Protein AF-A0A2D4JWG0-F1 (afdb_monomer_lite)

Foldseek 3Di:
DVVVLQPDDPDDDPPDSVVVSVVSNVCCVVCVPPDDDDDDDVVDDDDPDDPDLLRVLPVQWQDPPDPVNVPRDQAECEDAPCCVLAEHGHHHYVEYEADCAHAEHSEYAYCEYAYDPAHAYHQEYHEPYYPVNNVVRHVDHHDNKYKYWDFDDDPPDTDIDIDIDD

Structure (mmCIF, N/CA/C/O backbone):
data_AF-A0A2D4JWG0-F1
#
_entry.id   AF-A0A2D4JWG0-F1
#
loop_
_atom_site.group_PDB
_atom_site.id
_atom_site.type_symbol
_atom_site.label_atom_id
_atom_site.label_alt_id
_atom_site.label_comp_id
_atom_site.label_asym_id
_atom_site.label_entity_id
_atom_site.label_seq_id
_atom_site.pdbx_PDB_ins_code
_atom_site.Cartn_x
_atom_site.Cartn_y
_atom_site.Cartn_z
_atom_site.occupancy
_atom_site.B_iso_or_equiv
_atom_site.auth_seq_id
_atom_site.auth_comp_id
_atom_site.auth_asym_id
_atom_site.auth_atom_id
_atom_site.pdbx_PDB_model_num
ATOM 1 N N . GLU A 1 1 ? -0.280 2.662 -36.996 1.00 49.56 1 GLU A N 1
ATOM 2 C CA . GLU A 1 1 ? 0.627 3.621 -36.325 1.00 49.56 1 GLU A CA 1
ATOM 3 C C . GLU A 1 1 ? -0.020 4.998 -36.128 1.00 49.56 1 GLU A C 1
ATOM 5 O O . GLU A 1 1 ? -0.097 5.472 -35.002 1.00 49.56 1 GLU A O 1
ATOM 10 N N . GLU A 1 2 ? -0.613 5.591 -37.169 1.00 52.81 2 GLU A N 1
ATOM 11 C CA . GLU A 1 2 ? -1.276 6.910 -37.097 1.00 52.81 2 GLU A CA 1
ATOM 12 C C . GLU A 1 2 ? -2.541 6.962 -36.218 1.00 52.81 2 GLU A C 1
ATOM 14 O O . GLU A 1 2 ? -2.848 7.990 -35.613 1.00 52.81 2 GLU A O 1
ATOM 19 N N . ALA A 1 3 ? -3.251 5.840 -36.064 1.00 50.78 3 ALA A N 1
ATOM 20 C CA . ALA A 1 3 ? -4.473 5.769 -35.257 1.00 50.78 3 ALA A CA 1
ATOM 21 C C . ALA A 1 3 ? -4.246 6.093 -33.761 1.00 50.78 3 ALA A C 1
ATOM 23 O O . ALA A 1 3 ? -5.112 6.685 -33.114 1.00 50.78 3 ALA A O 1
ATOM 24 N N . PHE A 1 4 ? -3.065 5.767 -33.217 1.00 50.38 4 PHE A N 1
ATOM 25 C CA . PHE A 1 4 ? -2.684 6.071 -31.828 1.00 50.38 4 PHE A CA 1
ATOM 26 C C . PHE A 1 4 ? -2.417 7.567 -31.605 1.00 50.38 4 PHE A C 1
ATOM 28 O O . PHE A 1 4 ? -2.661 8.095 -30.516 1.00 50.38 4 PHE A O 1
ATOM 35 N N . VAL A 1 5 ? -1.940 8.250 -32.648 1.00 54.62 5 VAL A N 1
ATOM 36 C CA . VAL A 1 5 ? -1.679 9.694 -32.662 1.00 54.62 5 VAL A CA 1
ATOM 37 C C . VAL A 1 5 ? -2.992 10.468 -32.819 1.00 54.62 5 VAL A C 1
ATOM 39 O O . VAL A 1 5 ? -3.205 11.470 -32.141 1.00 54.62 5 VAL A O 1
ATOM 42 N N . ALA A 1 6 ? -3.922 9.956 -33.630 1.00 58.22 6 ALA A N 1
ATOM 43 C CA . ALA A 1 6 ? -5.198 10.609 -33.915 1.00 58.22 6 ALA A CA 1
ATOM 44 C C . ALA A 1 6 ? -6.220 10.560 -32.757 1.00 58.22 6 ALA A C 1
ATOM 46 O O . ALA A 1 6 ? -7.223 11.273 -32.793 1.00 58.22 6 ALA A O 1
ATOM 47 N N . GLY A 1 7 ? -6.005 9.726 -31.731 1.00 54.31 7 GLY A N 1
ATOM 48 C CA . GLY A 1 7 ? -6.824 9.712 -30.512 1.00 54.31 7 GLY A CA 1
ATOM 49 C C . GLY A 1 7 ? -8.328 9.513 -30.759 1.00 54.31 7 GLY A C 1
ATOM 50 O O . GLY A 1 7 ? -9.152 10.171 -30.111 1.00 54.31 7 GLY A O 1
ATOM 51 N N . HIS A 1 8 ? -8.703 8.663 -31.718 1.00 51.00 8 HIS A N 1
ATOM 52 C CA . HIS A 1 8 ? -10.104 8.333 -31.975 1.00 51.00 8 HIS A CA 1
ATOM 53 C C . HIS A 1 8 ? -10.639 7.459 -30.831 1.00 51.00 8 HIS A C 1
ATOM 55 O O . HIS A 1 8 ? -10.229 6.315 -30.668 1.00 51.00 8 HIS A O 1
ATOM 61 N N . LYS A 1 9 ? -11.545 8.014 -30.019 1.00 53.66 9 LYS A N 1
ATOM 62 C CA . LYS A 1 9 ? -12.373 7.255 -29.077 1.00 53.66 9 LYS A CA 1
ATOM 63 C C . LYS A 1 9 ? -13.793 7.223 -29.632 1.00 53.66 9 LYS A C 1
ATOM 65 O O . LYS A 1 9 ? -14.397 8.276 -29.820 1.00 53.66 9 LYS A O 1
ATOM 70 N N . THR A 1 10 ? -14.330 6.034 -29.875 1.00 49.03 10 THR A N 1
ATOM 71 C CA . THR A 1 10 ? -15.763 5.817 -30.107 1.00 49.03 10 THR A CA 1
ATOM 72 C C . THR A 1 10 ? -16.479 5.857 -28.755 1.00 49.03 10 THR A C 1
ATOM 74 O O . THR A 1 10 ? -16.691 4.827 -28.124 1.00 49.03 10 THR A O 1
ATOM 77 N N . GLY A 1 11 ? -16.765 7.058 -28.245 1.00 47.31 11 GLY A N 1
ATOM 78 C CA . GLY A 1 11 ? -17.485 7.233 -26.978 1.00 47.31 11 GLY A CA 1
ATOM 79 C C . GLY A 1 11 ? -17.341 8.643 -26.405 1.00 47.31 11 GLY A C 1
ATOM 80 O O . GLY A 1 11 ? -16.229 9.116 -26.197 1.00 47.31 11 GLY A O 1
ATOM 81 N N . ALA A 1 12 ? -18.477 9.305 -26.198 1.00 47.38 12 ALA A N 1
ATOM 82 C CA . ALA A 1 12 ? -18.663 10.745 -26.033 1.00 47.38 12 ALA A CA 1
ATOM 83 C C . ALA A 1 12 ? -17.943 11.428 -24.848 1.00 47.38 12 ALA A C 1
ATOM 85 O O . ALA A 1 12 ? -17.831 10.884 -23.752 1.00 47.38 12 ALA A O 1
ATOM 86 N N . GLY A 1 13 ? -17.564 12.691 -25.082 1.00 44.84 13 GLY A N 1
ATOM 87 C CA . GLY A 1 13 ? -17.116 13.679 -24.097 1.00 44.84 13 GLY A CA 1
ATOM 88 C C . GLY A 1 13 ? -16.543 14.909 -24.809 1.00 44.84 13 GLY A C 1
ATOM 89 O O . GLY A 1 13 ? -15.351 14.953 -25.088 1.00 44.84 13 GLY A O 1
ATOM 90 N N . ALA A 1 14 ? -17.394 15.875 -25.171 1.00 51.69 14 ALA A N 1
ATOM 91 C CA . ALA A 1 14 ? -17.079 17.003 -26.062 1.00 51.69 14 ALA A CA 1
ATOM 92 C C . ALA A 1 14 ? -16.302 18.167 -25.400 1.00 51.69 14 ALA A C 1
ATOM 94 O O . ALA A 1 14 ? -16.499 19.326 -25.749 1.00 51.69 14 ALA A O 1
ATOM 95 N N . GLY A 1 15 ? -15.408 17.873 -24.456 1.00 53.69 15 GLY A N 1
ATOM 96 C CA . GLY A 1 15 ? -14.542 18.868 -23.824 1.00 53.69 15 GLY A CA 1
ATOM 97 C C . GLY A 1 15 ? -13.098 18.383 -23.800 1.00 53.69 15 GLY A C 1
ATOM 98 O O . GLY A 1 15 ? -12.825 17.300 -23.293 1.00 53.69 15 GLY A O 1
ATOM 99 N N . ASP A 1 16 ? -12.195 19.189 -24.357 1.00 55.84 16 ASP A N 1
ATOM 100 C CA . ASP A 1 16 ? -10.727 19.066 -24.280 1.00 55.84 16 ASP A CA 1
ATOM 101 C C . ASP A 1 16 ? -10.036 17.962 -25.114 1.00 55.84 16 ASP A C 1
ATOM 103 O O . ASP A 1 16 ? -8.820 17.760 -25.064 1.00 55.84 16 ASP A O 1
ATOM 107 N N . THR A 1 17 ? -10.773 17.267 -25.983 1.00 59.00 17 THR A N 1
ATOM 108 C CA . THR A 1 17 ? -10.202 16.205 -26.832 1.00 59.00 17 THR A CA 1
ATOM 109 C C . THR A 1 17 ? -9.231 16.721 -27.898 1.00 59.00 17 THR A C 1
ATOM 111 O O . THR A 1 17 ? -8.315 15.999 -28.285 1.00 59.00 17 THR A O 1
ATOM 114 N N . GLN A 1 18 ? -9.408 17.953 -28.386 1.00 59.62 18 GLN A N 1
ATOM 115 C CA . GLN A 1 18 ? -8.550 18.545 -29.423 1.00 59.62 18 GLN A CA 1
ATOM 116 C C . GLN A 1 18 ? -7.174 18.939 -28.861 1.00 59.62 18 GLN A C 1
ATOM 118 O O . GLN A 1 18 ? -6.154 18.603 -29.461 1.00 59.62 18 GLN A O 1
ATOM 123 N N . ALA A 1 19 ? -7.145 19.587 -27.690 1.00 61.16 19 ALA A N 1
ATOM 124 C CA . ALA A 1 19 ? -5.913 19.985 -27.010 1.00 61.16 19 ALA A CA 1
ATOM 125 C C . ALA A 1 19 ? -5.125 18.764 -26.510 1.00 61.16 19 ALA A C 1
ATOM 127 O O . ALA A 1 19 ? -3.910 18.689 -26.676 1.00 61.16 19 ALA A O 1
ATOM 128 N N . ALA A 1 20 ? -5.812 17.736 -25.999 1.00 62.75 20 ALA A N 1
ATOM 129 C CA . ALA A 1 20 ? -5.167 16.478 -25.632 1.00 62.75 20 ALA A CA 1
ATOM 130 C C . ALA A 1 20 ? -4.557 15.743 -26.848 1.00 62.75 20 ALA A C 1
ATOM 132 O O . ALA A 1 20 ? -3.477 15.158 -26.742 1.00 62.75 20 ALA A O 1
ATOM 133 N N . ARG A 1 21 ? -5.215 15.778 -28.020 1.00 64.62 21 ARG A N 1
ATOM 134 C CA . ARG A 1 21 ? -4.697 15.183 -29.271 1.00 64.62 21 ARG A CA 1
ATOM 135 C C . ARG A 1 21 ? -3.481 15.936 -29.813 1.00 64.62 21 ARG A C 1
ATOM 137 O O . ARG A 1 21 ? -2.508 15.296 -30.224 1.00 64.62 21 ARG A O 1
ATOM 144 N N . SER A 1 22 ? -3.502 17.270 -29.784 1.00 72.69 22 SER A N 1
ATOM 145 C CA . SER A 1 22 ? -2.351 18.079 -30.197 1.00 72.69 22 SER A CA 1
ATOM 146 C C . SER A 1 22 ? -1.169 17.883 -29.242 1.00 72.69 22 SER A C 1
ATOM 148 O O . SER A 1 22 ? -0.064 17.603 -29.707 1.00 72.69 22 SER A O 1
ATOM 150 N N . ALA A 1 23 ? -1.404 17.878 -27.926 1.00 76.69 23 ALA A N 1
ATOM 151 C CA . ALA A 1 23 ? -0.378 17.610 -26.918 1.00 76.69 23 ALA A CA 1
ATOM 152 C C . ALA A 1 23 ? 0.237 16.208 -27.061 1.00 76.69 23 ALA A C 1
ATOM 154 O O . ALA A 1 23 ? 1.457 16.066 -27.031 1.00 76.69 23 ALA A O 1
ATOM 155 N N . ARG A 1 24 ? -0.576 15.167 -27.294 1.00 80.00 24 ARG A N 1
ATOM 156 C CA . ARG A 1 24 ? -0.088 13.795 -27.523 1.00 80.00 24 ARG A CA 1
ATOM 157 C C . ARG A 1 24 ? 0.773 13.694 -28.781 1.00 80.00 24 ARG A C 1
ATOM 159 O O . ARG A 1 24 ? 1.789 13.009 -28.763 1.00 80.00 24 ARG A O 1
ATOM 166 N N . THR A 1 25 ? 0.386 14.385 -29.853 1.00 81.75 25 THR A N 1
ATOM 167 C CA . THR A 1 25 ? 1.164 14.425 -31.101 1.00 81.75 25 THR A CA 1
ATOM 168 C C . THR A 1 25 ? 2.515 15.102 -30.887 1.00 81.75 25 THR A C 1
ATOM 170 O O . THR A 1 25 ? 3.530 14.606 -31.372 1.00 81.75 25 THR A O 1
ATOM 173 N N . VAL A 1 26 ? 2.540 16.211 -30.142 1.00 83.12 26 VAL A N 1
ATOM 174 C CA . VAL A 1 26 ? 3.777 16.915 -29.779 1.00 83.12 26 VAL A CA 1
ATOM 175 C C . VAL A 1 26 ? 4.661 16.030 -28.901 1.00 83.12 26 VAL A C 1
ATOM 177 O O . VAL A 1 26 ? 5.810 15.794 -29.259 1.00 83.12 26 VAL A O 1
ATOM 180 N N . LEU A 1 27 ? 4.120 15.460 -27.820 1.00 83.62 27 LEU A N 1
ATOM 181 C CA . LEU A 1 27 ? 4.851 14.549 -26.933 1.00 83.62 27 LEU A CA 1
ATOM 182 C C . LEU A 1 27 ? 5.414 13.348 -27.691 1.00 83.62 27 LEU A C 1
ATOM 184 O O . LEU A 1 27 ? 6.576 13.011 -27.510 1.00 83.62 27 LEU A O 1
ATOM 188 N N . TRP A 1 28 ? 4.631 12.733 -28.579 1.00 83.19 28 TRP A N 1
ATOM 189 C CA . TRP A 1 28 ? 5.108 11.633 -29.413 1.00 83.19 28 TRP A CA 1
ATOM 190 C C . TRP A 1 28 ? 6.258 12.064 -30.326 1.00 83.19 28 TRP A C 1
ATOM 192 O O . TRP A 1 28 ? 7.281 11.389 -30.370 1.00 83.19 28 TRP A O 1
ATOM 202 N N . LYS A 1 29 ? 6.128 13.197 -31.031 1.00 85.12 29 LYS A N 1
ATOM 203 C CA . LYS A 1 29 ? 7.194 13.713 -31.906 1.00 85.12 29 LYS A CA 1
ATOM 204 C C . LYS A 1 29 ? 8.486 13.986 -31.139 1.00 85.12 29 LYS A C 1
ATOM 206 O O . LYS A 1 29 ? 9.548 13.698 -31.681 1.00 85.12 29 LYS A O 1
ATOM 211 N N . THR A 1 30 ? 8.384 14.505 -29.918 1.00 85.75 30 THR A N 1
ATOM 212 C CA . THR A 1 30 ? 9.534 14.809 -29.058 1.00 85.75 30 THR A CA 1
ATOM 213 C C . THR A 1 30 ? 10.150 13.549 -28.450 1.00 85.75 30 THR A C 1
ATOM 215 O O . THR A 1 30 ? 11.366 13.407 -28.434 1.00 85.75 30 THR A O 1
ATOM 218 N N . LEU A 1 31 ? 9.331 12.618 -27.955 1.00 86.81 31 LEU A N 1
ATOM 219 C CA . LEU A 1 31 ? 9.808 11.442 -27.223 1.00 86.81 31 LEU A CA 1
ATOM 220 C C . LEU A 1 31 ? 10.240 10.296 -28.141 1.00 86.81 31 LEU A C 1
ATOM 222 O O . LEU A 1 31 ? 11.099 9.515 -27.751 1.00 86.81 31 LEU A O 1
ATOM 226 N N . ARG A 1 32 ? 9.711 10.195 -29.370 1.00 86.69 32 ARG A N 1
ATOM 227 C CA . ARG A 1 32 ? 10.072 9.103 -30.297 1.00 86.69 32 ARG A CA 1
ATOM 228 C C . ARG A 1 32 ? 11.544 9.115 -30.718 1.00 86.69 32 ARG A C 1
ATOM 230 O O . ARG A 1 32 ? 12.036 8.107 -31.206 1.00 86.6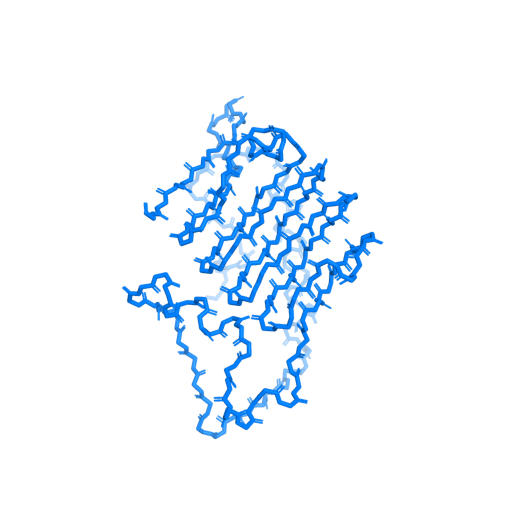9 32 ARG A O 1
ATOM 237 N N . THR A 1 33 ? 12.217 10.259 -30.594 1.00 87.94 33 THR A N 1
ATOM 238 C CA . THR A 1 33 ? 13.649 10.405 -30.895 1.00 87.94 33 THR A CA 1
ATOM 239 C C . THR A 1 33 ? 14.527 10.226 -29.660 1.00 87.94 33 THR A C 1
ATOM 241 O O . THR A 1 33 ? 15.747 10.265 -29.784 1.00 87.94 33 THR A O 1
ATOM 244 N N . VAL A 1 34 ? 13.937 10.060 -28.471 1.00 89.69 34 VAL A N 1
ATOM 245 C CA . VAL A 1 34 ? 14.692 9.804 -27.244 1.00 89.69 34 VAL A CA 1
ATOM 246 C C . VAL A 1 34 ? 15.180 8.353 -27.286 1.00 89.69 34 VAL A C 1
ATOM 248 O O . VAL A 1 34 ? 14.353 7.448 -27.425 1.00 89.69 34 VAL A O 1
ATOM 251 N N . PRO A 1 35 ? 16.498 8.104 -27.189 1.00 87.06 35 PRO A N 1
ATOM 252 C CA . PRO A 1 35 ? 17.024 6.748 -27.185 1.00 87.06 35 PRO A CA 1
ATOM 253 C C . PRO A 1 35 ? 16.489 5.992 -25.967 1.00 87.06 35 PRO A C 1
ATOM 2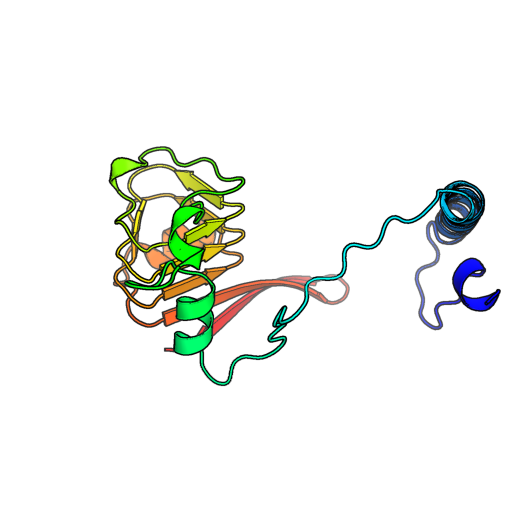55 O O . PRO A 1 35 ? 16.592 6.458 -24.832 1.00 87.06 35 PRO A O 1
ATOM 258 N N . LEU A 1 36 ? 15.902 4.823 -26.216 1.00 87.81 36 LEU A N 1
ATOM 259 C CA . LEU A 1 36 ? 15.426 3.934 -25.165 1.00 87.81 36 LEU A CA 1
ATOM 260 C C . LEU A 1 36 ? 16.553 2.986 -24.765 1.00 87.81 36 LEU A C 1
ATOM 262 O O . LEU A 1 36 ? 17.096 2.267 -25.603 1.00 87.81 36 LEU A O 1
ATOM 266 N N . THR A 1 37 ? 16.872 2.961 -23.475 1.00 88.88 37 THR A N 1
ATOM 267 C CA . THR A 1 37 ? 17.791 1.975 -22.904 1.00 88.88 37 THR A CA 1
ATOM 268 C C . THR A 1 37 ? 16.983 0.794 -22.386 1.00 88.88 37 THR A C 1
ATOM 270 O O . THR A 1 37 ? 16.030 0.973 -21.629 1.00 88.88 37 THR A O 1
ATOM 273 N N . MET A 1 38 ? 17.368 -0.419 -22.776 1.00 88.19 38 MET A N 1
ATOM 274 C CA . MET A 1 38 ? 16.774 -1.657 -22.279 1.00 88.19 38 MET A CA 1
ATOM 275 C C . MET A 1 38 ? 17.808 -2.408 -21.445 1.00 88.19 38 MET A C 1
ATOM 277 O O . MET A 1 38 ? 18.927 -2.633 -21.900 1.00 88.19 38 MET A O 1
ATOM 281 N N . ALA A 1 39 ? 17.419 -2.821 -20.243 1.00 90.56 39 ALA A N 1
ATOM 282 C CA . ALA A 1 39 ? 18.170 -3.787 -19.455 1.00 90.56 39 ALA A CA 1
ATOM 283 C C . ALA A 1 39 ? 17.497 -5.153 -19.603 1.00 90.56 39 ALA A C 1
ATOM 285 O O . ALA A 1 39 ? 16.300 -5.289 -19.350 1.00 90.56 39 ALA A O 1
ATOM 286 N N . TYR A 1 40 ? 18.262 -6.154 -20.028 1.00 86.69 40 TYR A N 1
ATOM 287 C CA . TYR A 1 40 ? 17.824 -7.542 -19.992 1.00 86.69 40 TYR A CA 1
ATOM 288 C C . TYR A 1 40 ? 18.250 -8.153 -18.661 1.00 86.69 40 TYR A C 1
ATOM 290 O O . TYR A 1 40 ? 19.417 -8.072 -18.282 1.00 86.69 40 TYR A O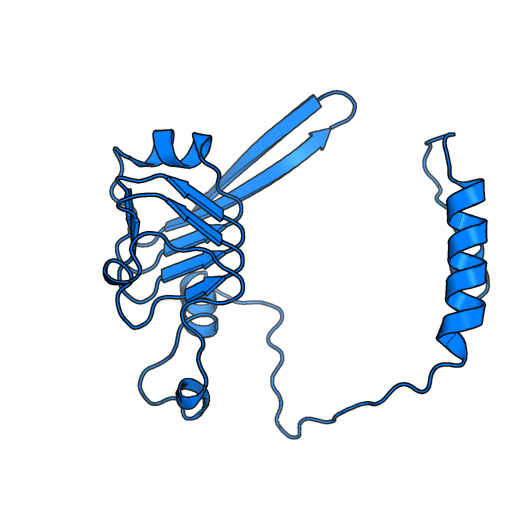 1
ATOM 298 N N . LEU A 1 41 ? 17.295 -8.753 -17.959 1.00 87.12 41 LEU A N 1
ATOM 299 C CA . LEU A 1 41 ? 17.546 -9.501 -16.737 1.00 87.12 41 LEU A CA 1
ATOM 300 C C . LEU A 1 41 ? 17.520 -10.991 -17.102 1.00 87.12 41 LEU A C 1
ATOM 302 O O . LEU A 1 41 ? 16.419 -11.539 -17.225 1.00 87.12 41 LEU A O 1
ATOM 306 N N . PRO A 1 42 ? 18.682 -11.641 -17.328 1.00 83.69 42 PRO A N 1
ATOM 307 C CA . PRO A 1 42 ? 18.716 -13.090 -17.487 1.00 83.69 42 PRO A CA 1
ATOM 308 C C . PRO A 1 42 ? 18.099 -13.728 -16.242 1.00 83.69 42 PRO A C 1
ATOM 310 O O . PRO A 1 42 ? 18.350 -13.279 -15.125 1.00 83.69 42 PRO A O 1
ATOM 313 N N . ASP A 1 43 ? 17.220 -14.705 -16.455 1.00 85.94 43 ASP A N 1
ATOM 314 C CA . ASP A 1 43 ? 16.465 -15.397 -15.400 1.00 85.94 43 ASP A CA 1
ATOM 315 C C . ASP A 1 43 ? 15.488 -14.507 -14.600 1.00 85.94 43 ASP A C 1
ATOM 317 O O . ASP A 1 43 ? 14.921 -14.929 -13.590 1.00 85.94 43 ASP A O 1
ATOM 321 N N . GLY A 1 44 ? 15.228 -13.280 -15.069 1.00 79.00 44 GLY A N 1
ATOM 322 C CA . GLY A 1 44 ? 14.220 -12.399 -14.492 1.00 79.00 44 GLY A CA 1
ATOM 323 C C . GLY A 1 44 ? 12.826 -13.017 -14.590 1.00 79.00 44 GLY A C 1
ATOM 324 O O . GLY A 1 44 ? 12.370 -13.397 -15.668 1.00 79.00 44 GLY A O 1
ATOM 325 N N . THR A 1 45 ? 12.113 -13.089 -13.465 1.00 77.56 45 THR A N 1
ATOM 326 C CA . THR A 1 45 ? 10.735 -13.588 -13.439 1.00 77.56 45 THR A CA 1
ATOM 327 C C . THR A 1 45 ? 9.755 -12.442 -13.229 1.00 77.56 45 THR A C 1
ATOM 329 O O . THR A 1 45 ? 9.874 -11.656 -12.293 1.00 77.56 45 THR A O 1
ATOM 332 N N . TYR A 1 46 ? 8.752 -12.352 -14.102 1.00 80.88 46 TYR A N 1
ATOM 333 C CA . TYR A 1 46 ? 7.618 -11.452 -13.925 1.00 80.88 46 TYR A CA 1
ATOM 334 C C . TYR A 1 46 ? 6.350 -12.280 -13.783 1.00 80.88 46 TYR A C 1
ATOM 336 O O . TYR A 1 46 ? 5.876 -12.902 -14.734 1.00 80.88 46 TYR A O 1
ATOM 344 N N . LYS A 1 47 ? 5.803 -12.316 -12.571 1.00 77.00 47 LYS A N 1
ATOM 345 C CA . LYS A 1 47 ? 4.606 -13.096 -12.277 1.00 77.00 47 LYS A CA 1
ATOM 346 C C . LYS A 1 47 ? 3.402 -12.162 -12.197 1.00 77.00 47 LYS A C 1
ATOM 348 O O . LYS A 1 47 ? 3.113 -11.604 -11.143 1.00 77.00 47 LYS A O 1
ATOM 353 N N . TYR A 1 48 ? 2.719 -12.011 -13.331 1.00 75.31 48 TYR A N 1
ATOM 354 C CA . TYR A 1 48 ? 1.578 -11.104 -13.497 1.00 75.31 48 TYR A CA 1
ATOM 355 C C . TYR A 1 48 ? 0.385 -11.453 -12.594 1.00 75.31 48 TYR A C 1
ATOM 357 O O . TYR A 1 48 ? -0.265 -10.566 -12.051 1.00 75.31 48 TYR A O 1
ATOM 365 N N . MET A 1 49 ? 0.114 -12.748 -12.403 1.00 77.69 49 MET A N 1
ATOM 366 C CA . MET A 1 49 ? -0.982 -13.229 -11.564 1.00 77.69 49 MET A CA 1
ATOM 367 C C . MET A 1 49 ? -0.466 -14.063 -10.390 1.00 77.69 49 MET A C 1
ATOM 369 O O . MET A 1 49 ? 0.627 -14.644 -10.414 1.00 77.69 49 MET A O 1
ATOM 373 N N . THR A 1 50 ? -1.272 -14.088 -9.335 1.00 81.69 50 THR A N 1
ATOM 374 C CA . THR A 1 50 ? -1.114 -14.962 -8.169 1.00 81.69 50 THR A CA 1
ATOM 375 C C . THR A 1 50 ? -2.353 -15.827 -8.065 1.00 81.69 50 THR A C 1
ATOM 377 O O . THR A 1 50 ? -3.443 -15.393 -8.436 1.00 81.69 50 THR A O 1
ATOM 380 N N . SER A 1 51 ? -2.172 -17.062 -7.609 1.00 83.06 51 SER A N 1
ATOM 381 C CA . SER A 1 51 ? -3.271 -18.013 -7.423 1.00 83.06 51 SER A CA 1
ATOM 382 C C . SER A 1 51 ? -3.996 -17.815 -6.090 1.00 83.06 51 SER A C 1
ATOM 384 O O . SER A 1 51 ? -5.113 -18.294 -5.921 1.00 83.06 51 SER A O 1
ATOM 386 N N . SER A 1 52 ? -3.379 -17.091 -5.149 1.00 88.00 52 SER A N 1
ATOM 387 C CA . SER A 1 52 ? -3.954 -16.779 -3.841 1.00 88.00 52 SER A CA 1
ATOM 388 C C . SER A 1 52 ? -3.443 -15.452 -3.278 1.00 88.00 52 SER A C 1
ATOM 390 O O . SER A 1 52 ? -2.346 -14.994 -3.610 1.00 88.00 52 SER A O 1
ATOM 392 N N . ALA A 1 53 ? -4.220 -14.870 -2.361 1.00 87.44 53 ALA A N 1
ATOM 393 C CA . ALA A 1 53 ? -3.830 -13.680 -1.606 1.00 87.44 53 ALA A CA 1
ATOM 394 C C . ALA A 1 53 ? -2.537 -13.897 -0.809 1.00 87.44 53 ALA A C 1
ATOM 396 O O . ALA A 1 53 ? -1.647 -13.052 -0.837 1.00 87.44 53 ALA A O 1
ATOM 397 N N . ARG A 1 54 ? -2.391 -15.063 -0.168 1.00 89.75 54 ARG A N 1
ATOM 398 C CA . ARG A 1 54 ? -1.183 -15.428 0.581 1.00 89.75 54 ARG A CA 1
ATOM 399 C C . ARG A 1 54 ? 0.060 -15.406 -0.306 1.00 89.75 54 ARG A C 1
ATOM 401 O O . ARG A 1 54 ? 1.073 -14.832 0.072 1.00 89.75 54 ARG A O 1
ATOM 408 N N . GLU A 1 55 ? -0.023 -15.994 -1.499 1.00 89.62 55 GLU A N 1
ATOM 409 C CA . GLU A 1 55 ? 1.082 -15.979 -2.461 1.00 89.62 55 GLU A CA 1
ATOM 410 C C . GLU A 1 55 ? 1.437 -14.545 -2.885 1.00 89.62 55 GLU A C 1
ATOM 412 O O . GLU A 1 55 ? 2.613 -14.210 -3.014 1.00 89.62 55 GLU A O 1
ATOM 417 N N . HIS A 1 56 ? 0.432 -13.686 -3.071 1.00 89.69 56 HIS A N 1
ATOM 418 C CA . HIS A 1 56 ? 0.642 -12.273 -3.378 1.00 89.69 56 HIS A CA 1
ATOM 419 C C . HIS A 1 56 ? 1.343 -11.524 -2.245 1.00 89.69 56 HIS A C 1
ATOM 421 O O . HIS A 1 56 ? 2.327 -10.831 -2.491 1.00 89.69 56 HIS A O 1
ATOM 427 N N . ILE A 1 57 ? 0.896 -11.728 -1.007 1.00 92.00 57 ILE A N 1
ATOM 428 C CA . ILE A 1 57 ? 1.509 -11.154 0.193 1.00 92.00 57 ILE A CA 1
ATOM 429 C C . ILE A 1 57 ? 2.967 -11.603 0.320 1.00 92.00 57 ILE A C 1
ATOM 431 O O . ILE A 1 57 ? 3.846 -10.760 0.496 1.00 92.00 57 ILE A O 1
ATOM 435 N N . CYS A 1 58 ? 3.257 -12.896 0.144 1.00 89.38 58 CYS A N 1
ATOM 436 C CA . CYS A 1 58 ? 4.626 -13.415 0.188 1.00 89.38 58 CYS A CA 1
ATOM 437 C C . CYS A 1 58 ? 5.540 -12.771 -0.869 1.00 89.38 58 CYS A C 1
ATOM 439 O O . CYS A 1 58 ? 6.721 -12.558 -0.629 1.00 89.38 58 CYS A O 1
ATOM 441 N N . ARG A 1 59 ? 5.022 -12.419 -2.048 1.00 86.88 59 ARG A N 1
ATOM 442 C CA . ARG A 1 59 ? 5.831 -11.740 -3.079 1.00 86.88 59 ARG A CA 1
ATOM 443 C C . ARG A 1 59 ? 6.108 -10.269 -2.766 1.00 86.88 59 ARG A C 1
ATOM 445 O O . ARG A 1 59 ? 7.014 -9.691 -3.356 1.00 86.88 59 ARG A O 1
ATOM 452 N N . LEU A 1 60 ? 5.311 -9.660 -1.893 1.00 89.56 60 LEU A N 1
ATOM 453 C CA . LEU A 1 60 ? 5.399 -8.244 -1.534 1.00 89.56 60 LEU A CA 1
ATOM 454 C C . LEU A 1 60 ? 6.046 -8.011 -0.163 1.00 89.56 60 LEU A C 1
ATOM 456 O O . LEU A 1 60 ? 6.235 -6.860 0.226 1.00 89.56 60 LEU A O 1
ATOM 460 N N . THR A 1 61 ? 6.389 -9.082 0.549 1.00 90.31 61 THR A N 1
ATOM 461 C CA . THR A 1 61 ? 7.046 -9.076 1.861 1.00 90.31 61 THR A CA 1
ATOM 462 C C . THR A 1 61 ? 8.371 -9.832 1.778 1.00 90.31 61 THR A C 1
ATOM 464 O O . THR A 1 61 ? 8.512 -10.729 0.939 1.00 90.31 61 THR A O 1
ATOM 467 N N . PRO A 1 62 ? 9.370 -9.494 2.609 1.00 85.62 62 PRO A N 1
ATOM 468 C CA . PRO A 1 62 ? 10.649 -10.177 2.570 1.00 85.62 62 PRO A CA 1
ATOM 469 C C . PRO A 1 62 ? 10.461 -11.609 3.077 1.00 85.62 62 PRO A C 1
ATOM 471 O O . PRO A 1 62 ? 9.806 -11.847 4.092 1.00 85.62 62 PRO A O 1
ATOM 474 N N . GLN A 1 63 ? 11.031 -12.566 2.351 1.00 78.75 63 GLN A N 1
ATOM 475 C CA . GLN A 1 63 ? 10.987 -13.976 2.721 1.00 78.75 63 GLN A CA 1
ATOM 476 C C . GLN A 1 63 ? 12.278 -14.367 3.437 1.00 78.75 63 GLN A C 1
ATOM 478 O O . GLN A 1 63 ? 13.380 -14.026 2.996 1.00 78.75 63 GLN A O 1
ATOM 483 N N . LEU A 1 64 ? 12.143 -15.102 4.541 1.00 66.81 64 LEU A N 1
ATOM 484 C CA . LEU A 1 64 ? 13.285 -15.618 5.287 1.00 66.81 64 LEU A CA 1
ATOM 485 C C . LEU A 1 64 ? 14.075 -16.594 4.401 1.00 66.81 64 LEU A C 1
ATOM 487 O O . LEU A 1 64 ? 13.529 -17.586 3.925 1.00 66.81 64 LEU A O 1
ATOM 491 N N . GLY A 1 65 ? 15.360 -16.310 4.182 1.00 63.28 65 GLY A N 1
ATOM 492 C CA . GLY A 1 65 ? 16.248 -17.153 3.372 1.00 63.28 65 GLY A CA 1
ATOM 493 C C . GLY A 1 65 ? 16.275 -16.835 1.873 1.00 63.28 65 GLY A C 1
ATOM 494 O O . GLY A 1 65 ? 17.021 -17.487 1.146 1.00 63.28 65 GLY A O 1
ATOM 495 N N . ASP A 1 66 ? 15.530 -15.829 1.404 1.00 66.06 66 ASP A N 1
ATOM 496 C CA . ASP A 1 66 ? 15.641 -15.360 0.021 1.00 66.06 66 ASP A CA 1
ATOM 497 C C . ASP A 1 66 ? 16.835 -14.398 -0.126 1.00 66.06 66 ASP A C 1
ATOM 499 O O . ASP A 1 66 ? 16.950 -13.403 0.599 1.00 66.06 66 ASP A O 1
ATOM 503 N N . ALA A 1 67 ? 17.728 -14.675 -1.081 1.00 57.47 67 ALA A N 1
ATOM 504 C CA . ALA A 1 67 ? 18.879 -13.830 -1.401 1.00 57.47 67 ALA A CA 1
ATOM 505 C C . ALA A 1 67 ? 18.457 -12.406 -1.813 1.00 57.47 67 ALA A C 1
ATOM 507 O O . ALA A 1 67 ? 19.217 -11.453 -1.616 1.00 57.47 67 ALA A O 1
ATOM 508 N N . HIS A 1 68 ? 17.229 -12.247 -2.320 1.00 58.28 68 HIS A N 1
ATOM 509 C CA . HIS A 1 68 ? 16.640 -10.958 -2.683 1.00 58.28 68 HIS A CA 1
ATOM 510 C C . HIS A 1 68 ? 16.168 -10.120 -1.479 1.00 58.28 68 HIS A C 1
ATOM 512 O O . HIS A 1 68 ? 15.897 -8.930 -1.639 1.00 58.28 68 HIS A O 1
ATOM 518 N N . SER A 1 69 ? 16.132 -10.682 -0.262 1.00 60.91 69 SER A N 1
ATOM 519 C CA . SER A 1 69 ? 15.732 -9.949 0.953 1.00 60.91 69 SER A CA 1
ATOM 520 C C . SER A 1 69 ? 16.723 -8.851 1.366 1.00 60.91 69 SER A C 1
ATOM 522 O O . SER A 1 69 ? 16.325 -7.878 2.003 1.00 60.91 69 SER A O 1
ATOM 524 N N . ARG A 1 70 ? 17.998 -8.937 0.946 1.00 59.84 70 ARG A N 1
ATOM 525 C CA . ARG A 1 70 ? 19.071 -7.987 1.322 1.00 59.84 70 ARG A CA 1
ATOM 526 C C . ARG A 1 70 ? 18.875 -6.546 0.823 1.00 59.84 70 ARG A C 1
ATOM 528 O O . ARG A 1 70 ? 19.643 -5.678 1.223 1.00 59.84 70 ARG A O 1
ATOM 535 N N . GLY A 1 71 ? 17.879 -6.287 -0.026 1.00 68.31 71 GLY A N 1
ATOM 536 C CA . GLY A 1 71 ? 17.521 -4.948 -0.514 1.00 68.31 71 GLY A CA 1
ATOM 537 C C . GLY A 1 71 ? 16.055 -4.575 -0.289 1.00 68.31 71 GLY A C 1
ATOM 538 O O . GLY A 1 71 ? 15.574 -3.627 -0.909 1.00 68.31 71 GLY A O 1
ATOM 539 N N . PHE A 1 72 ? 15.323 -5.327 0.538 1.00 81.00 72 PHE A N 1
ATOM 540 C CA . PHE A 1 72 ? 13.905 -5.072 0.748 1.00 81.00 72 PHE A CA 1
ATOM 541 C C . PHE A 1 72 ? 13.691 -3.761 1.516 1.00 81.00 72 PHE A C 1
ATOM 543 O O . PHE A 1 72 ? 14.178 -3.578 2.630 1.00 81.00 72 PHE A O 1
ATOM 550 N N . CYS A 1 73 ? 12.939 -2.843 0.913 1.00 88.19 73 CYS A N 1
ATOM 551 C CA . CYS A 1 73 ? 12.558 -1.586 1.537 1.00 88.19 73 CYS A CA 1
ATOM 552 C C . CYS A 1 73 ? 11.197 -1.760 2.219 1.00 88.19 73 CYS A C 1
ATOM 554 O O . CYS A 1 73 ? 10.170 -1.778 1.544 1.00 88.19 73 CYS A O 1
ATOM 556 N N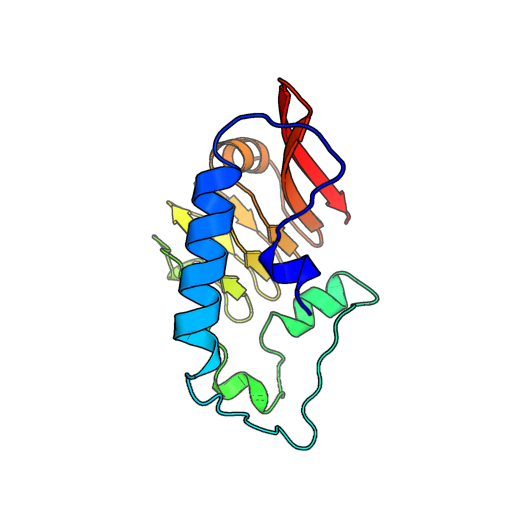 . GLN A 1 74 ? 11.192 -1.887 3.552 1.00 93.38 74 GLN A N 1
ATOM 557 C CA . GLN A 1 74 ? 9.963 -2.038 4.344 1.00 93.38 74 GLN A CA 1
ATOM 558 C C . GLN A 1 74 ? 9.001 -0.864 4.158 1.00 93.38 74 GLN A C 1
ATOM 560 O O . GLN A 1 74 ? 7.790 -1.062 4.116 1.00 93.38 74 GLN A O 1
ATOM 565 N N . VAL A 1 75 ? 9.537 0.352 4.035 1.00 96.75 75 VAL A N 1
ATOM 566 C CA . VAL A 1 75 ? 8.762 1.588 3.911 1.00 96.75 75 VAL A CA 1
ATOM 567 C C . VAL A 1 75 ? 9.234 2.353 2.679 1.00 96.75 75 VAL A C 1
ATOM 569 O O . VAL A 1 75 ? 10.265 3.020 2.710 1.00 96.75 75 VAL A O 1
ATOM 572 N N . ALA A 1 76 ? 8.467 2.281 1.594 1.00 95.69 76 ALA A N 1
ATOM 573 C CA . ALA A 1 76 ? 8.764 2.963 0.338 1.00 95.69 76 ALA A CA 1
ATOM 574 C C . ALA A 1 76 ? 7.733 4.063 0.060 1.00 95.69 76 ALA A C 1
ATOM 576 O O . ALA A 1 76 ? 6.527 3.838 0.162 1.00 95.69 76 ALA A O 1
ATOM 577 N N . HIS A 1 77 ? 8.188 5.263 -0.309 1.00 96.81 77 HIS A N 1
ATOM 578 C CA . HIS A 1 77 ? 7.311 6.382 -0.699 1.00 96.81 77 HIS A CA 1
ATOM 579 C C . HIS A 1 77 ? 6.182 6.678 0.310 1.00 96.81 77 HIS A C 1
ATOM 581 O O . HIS A 1 77 ? 5.065 7.006 -0.081 1.00 96.81 77 HIS A O 1
ATOM 587 N N . SER A 1 78 ? 6.451 6.502 1.604 1.00 98.06 78 SER A N 1
ATOM 588 C CA . SER A 1 78 ? 5.437 6.585 2.655 1.00 98.06 78 SER A CA 1
ATOM 589 C C . SER A 1 78 ? 5.878 7.518 3.777 1.00 98.06 78 SER A C 1
ATOM 591 O O . SER A 1 78 ? 7.071 7.646 4.045 1.00 98.06 78 SER A O 1
ATOM 593 N N . SER A 1 79 ? 4.907 8.139 4.442 1.00 98.25 79 SER A N 1
ATOM 594 C CA . SER A 1 79 ? 5.099 8.901 5.676 1.00 98.25 79 SER A CA 1
ATOM 595 C C . SER A 1 79 ? 4.487 8.115 6.828 1.00 98.25 79 SER A C 1
ATOM 597 O O . SER A 1 79 ? 3.297 7.803 6.791 1.00 98.25 79 SER A O 1
ATOM 599 N N . VAL A 1 80 ? 5.299 7.771 7.825 1.00 98.31 80 VAL A N 1
ATOM 600 C CA . VAL A 1 80 ? 4.894 6.958 8.979 1.00 98.31 80 VAL A CA 1
ATOM 601 C C . VAL A 1 80 ? 5.246 7.719 10.248 1.00 98.31 80 VAL A C 1
ATOM 603 O O . VAL A 1 80 ? 6.423 7.966 10.500 1.00 98.31 80 VAL A O 1
ATOM 606 N N . GLU A 1 81 ? 4.235 8.096 11.027 1.00 98.38 81 GLU A N 1
ATOM 607 C CA . GLU A 1 81 ? 4.418 8.877 12.256 1.00 98.38 81 GLU A CA 1
ATOM 608 C C . GLU A 1 81 ? 5.114 8.068 13.360 1.00 98.38 81 GLU A C 1
ATOM 610 O O . GLU A 1 81 ? 6.030 8.566 14.013 1.00 98.38 81 GLU A O 1
ATOM 615 N N . GLU A 1 82 ? 4.748 6.791 13.517 1.00 97.94 82 GLU A N 1
ATOM 616 C CA . GLU A 1 82 ? 5.341 5.893 14.513 1.00 97.94 82 GLU A CA 1
ATOM 617 C C . GLU A 1 82 ? 5.994 4.647 13.875 1.00 97.94 82 GLU A C 1
ATOM 619 O O . GLU A 1 82 ? 5.453 3.545 13.972 1.00 97.94 82 GLU A O 1
ATOM 624 N N . PRO A 1 83 ? 7.192 4.761 13.260 1.00 97.06 83 PRO A N 1
ATOM 625 C CA . PRO A 1 83 ? 7.852 3.641 12.570 1.00 97.06 83 PRO A CA 1
ATOM 626 C C . PRO A 1 83 ? 8.105 2.409 13.446 1.00 97.06 83 PRO A C 1
ATOM 628 O O . PRO A 1 83 ? 8.131 1.289 12.950 1.00 97.06 83 PRO A O 1
ATOM 631 N N . ARG A 1 84 ? 8.252 2.606 14.762 1.00 97.44 84 ARG A N 1
ATOM 632 C CA . ARG A 1 84 ? 8.423 1.539 15.764 1.00 97.44 84 ARG A CA 1
ATOM 633 C C . ARG A 1 84 ? 7.242 0.566 15.858 1.00 97.44 84 ARG A C 1
ATOM 635 O O . ARG A 1 84 ? 7.392 -0.488 16.461 1.00 97.44 84 ARG A O 1
ATOM 642 N N . LEU A 1 85 ? 6.076 0.941 15.329 1.00 97.81 85 LEU A N 1
ATOM 643 C CA . LEU A 1 85 ? 4.871 0.109 15.317 1.00 97.81 85 LEU A CA 1
ATOM 644 C C . LEU A 1 85 ? 4.788 -0.795 14.076 1.00 97.81 85 LEU A C 1
ATOM 646 O O . LEU A 1 85 ? 3.812 -1.528 13.922 1.00 97.81 85 LEU A O 1
ATOM 650 N N . LEU A 1 86 ? 5.792 -0.739 13.193 1.00 97.38 86 LEU A N 1
ATOM 651 C CA . LEU A 1 86 ? 5.917 -1.612 12.033 1.00 97.38 86 LEU A CA 1
ATOM 652 C C . LEU A 1 86 ? 6.855 -2.775 12.360 1.00 97.38 86 LEU A C 1
ATOM 654 O O . LEU A 1 86 ? 8.070 -2.597 12.451 1.00 97.38 86 LEU A O 1
ATOM 658 N N . GLU A 1 87 ? 6.303 -3.975 12.503 1.00 95.06 87 GLU A N 1
ATOM 659 C CA . GLU A 1 87 ? 7.100 -5.178 12.729 1.00 95.06 87 GLU A CA 1
ATOM 660 C C . GLU A 1 87 ? 7.881 -5.585 11.474 1.00 95.06 87 GLU A C 1
ATOM 662 O O . GLU A 1 87 ? 7.471 -5.335 10.334 1.00 95.06 87 GLU A O 1
ATOM 667 N N . GLU A 1 88 ? 9.026 -6.233 11.686 1.00 91.19 88 GLU A N 1
ATOM 668 C CA . GLU A 1 88 ? 9.854 -6.756 10.603 1.00 91.19 88 GLU A CA 1
ATOM 669 C C . GLU A 1 88 ? 9.058 -7.751 9.743 1.00 91.19 88 GLU A C 1
ATOM 671 O O . GLU A 1 88 ? 8.256 -8.542 10.235 1.00 91.19 88 GLU A O 1
ATOM 676 N N . GLY A 1 89 ? 9.257 -7.706 8.426 1.00 91.00 89 GLY A N 1
ATOM 677 C CA . GLY A 1 89 ? 8.540 -8.585 7.502 1.00 91.00 89 GLY A CA 1
ATOM 678 C C . GLY A 1 89 ? 7.210 -8.042 6.979 1.00 91.00 89 GLY A C 1
ATOM 679 O O . GLY A 1 89 ? 6.559 -8.728 6.192 1.00 91.00 89 GLY A O 1
ATOM 680 N N . CYS A 1 90 ? 6.792 -6.833 7.363 1.00 95.12 90 CYS A N 1
ATOM 681 C CA . CYS A 1 90 ? 5.714 -6.122 6.670 1.00 95.12 90 CYS A CA 1
ATOM 682 C C . CYS A 1 90 ? 6.228 -5.270 5.496 1.00 95.12 90 CYS A C 1
ATOM 684 O O . CYS A 1 90 ? 7.430 -5.103 5.296 1.00 95.12 90 CYS A O 1
ATOM 686 N N . SER A 1 91 ? 5.301 -4.748 4.697 1.00 96.69 91 SER A N 1
ATOM 687 C CA . SER A 1 91 ? 5.561 -3.917 3.524 1.00 96.69 91 SER A CA 1
ATOM 688 C C . SER A 1 91 ? 4.593 -2.744 3.492 1.00 96.69 91 SER A C 1
ATOM 690 O O . SER A 1 91 ? 3.377 -2.937 3.467 1.00 96.69 91 SER A O 1
ATOM 692 N N . VAL A 1 92 ? 5.119 -1.522 3.482 1.00 98.06 92 VAL A N 1
ATOM 693 C CA . VAL A 1 92 ? 4.352 -0.275 3.451 1.00 98.06 92 VAL A CA 1
ATOM 694 C C . VAL A 1 92 ? 4.807 0.541 2.246 1.00 98.06 92 VAL A C 1
ATOM 696 O O . VAL A 1 92 ? 5.965 0.942 2.151 1.00 98.06 92 VAL A O 1
ATOM 699 N N . THR A 1 93 ? 3.912 0.776 1.287 1.00 97.62 93 THR A N 1
ATOM 700 C CA . THR A 1 93 ? 4.254 1.490 0.046 1.00 97.62 93 THR A CA 1
ATOM 701 C C . THR A 1 93 ? 3.208 2.534 -0.327 1.00 97.62 93 THR A C 1
ATOM 703 O O . THR A 1 93 ? 2.027 2.219 -0.430 1.00 97.62 93 THR A O 1
ATOM 706 N N . ASN A 1 94 ? 3.628 3.761 -0.640 1.00 98.00 94 ASN A N 1
ATOM 707 C CA . ASN A 1 94 ? 2.720 4.858 -1.004 1.00 98.00 94 ASN A CA 1
ATOM 708 C C . ASN A 1 94 ? 1.641 5.129 0.062 1.00 98.00 94 ASN A C 1
ATOM 710 O O . ASN A 1 94 ? 0.461 5.259 -0.272 1.00 98.00 94 ASN A O 1
ATOM 714 N N . CYS A 1 95 ? 2.029 5.172 1.337 1.00 98.56 95 CYS A N 1
ATOM 715 C CA . CYS A 1 95 ? 1.102 5.304 2.457 1.00 98.56 95 CYS A CA 1
ATOM 716 C C . CYS A 1 95 ? 1.335 6.560 3.303 1.00 98.56 95 CYS A C 1
ATOM 718 O O . CYS A 1 95 ? 2.455 7.051 3.428 1.00 98.56 95 CYS A O 1
ATOM 720 N N . LEU A 1 96 ? 0.266 7.030 3.942 1.00 98.56 96 LEU A N 1
ATOM 721 C CA . LEU A 1 96 ? 0.304 7.976 5.054 1.0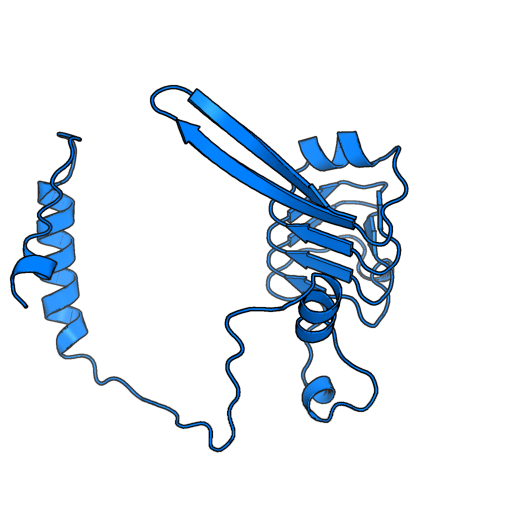0 98.56 96 LEU A CA 1
ATOM 722 C C . LEU A 1 96 ? -0.241 7.256 6.292 1.00 98.56 96 LEU A C 1
ATOM 724 O O . LEU A 1 96 ? -1.407 6.872 6.293 1.00 98.56 96 LEU A O 1
ATOM 728 N N . LEU A 1 97 ? 0.603 7.010 7.295 1.00 98.50 97 LEU A N 1
ATOM 729 C CA . LEU A 1 97 ? 0.227 6.366 8.555 1.00 98.50 97 LEU A CA 1
ATOM 730 C C . LEU A 1 97 ? 0.369 7.383 9.694 1.00 98.50 97 LEU A C 1
ATOM 732 O O . LEU A 1 97 ? 1.489 7.751 10.053 1.00 98.50 97 LEU A O 1
ATOM 736 N N . GLU A 1 98 ? -0.765 7.829 10.230 1.00 98.31 98 GLU A N 1
ATOM 737 C CA . GLU A 1 98 ? -0.861 8.838 11.292 1.00 98.31 98 GLU A CA 1
ATOM 738 C C . GLU A 1 98 ? -1.332 8.198 12.606 1.00 98.31 98 GLU A C 1
ATOM 740 O O . GLU A 1 98 ? -2.283 7.411 12.631 1.00 98.31 98 GLU A O 1
ATOM 745 N N . GLY A 1 99 ? -0.687 8.553 13.713 1.00 97.50 99 GLY A N 1
ATOM 746 C CA . GLY A 1 99 ? -0.904 7.993 15.043 1.00 97.50 99 GLY A CA 1
ATOM 747 C C . GLY A 1 99 ? -0.552 6.505 15.165 1.00 97.50 99 GLY A C 1
ATOM 748 O O . GLY A 1 99 ? 0.240 5.948 14.403 1.00 97.50 99 GLY A O 1
ATOM 749 N N . ALA A 1 100 ? -1.179 5.843 16.142 1.00 97.00 100 ALA A N 1
ATOM 750 C CA . ALA A 1 100 ? -0.881 4.459 16.502 1.00 97.00 100 ALA A CA 1
ATOM 751 C C . ALA A 1 100 ? -1.446 3.438 15.491 1.00 97.00 100 ALA A C 1
ATOM 753 O O . ALA A 1 100 ? -2.527 2.879 15.689 1.00 97.00 100 ALA A O 1
ATOM 754 N N . VAL A 1 101 ? -0.725 3.187 14.398 1.00 97.88 101 VAL A N 1
ATOM 755 C CA . VAL A 1 101 ? -1.036 2.127 13.423 1.00 97.88 101 VAL A CA 1
ATOM 756 C C . VAL A 1 101 ? -0.044 0.978 13.601 1.00 97.88 101 VAL A C 1
ATOM 758 O O . VAL A 1 101 ? 1.089 1.055 13.134 1.00 97.88 101 VAL A O 1
ATOM 761 N N . VAL A 1 102 ? -0.472 -0.081 14.289 1.00 97.69 102 VAL A N 1
ATOM 762 C CA . VAL A 1 102 ? 0.340 -1.275 14.559 1.00 97.69 102 VAL A CA 1
ATOM 763 C C . VAL A 1 102 ? 0.221 -2.252 13.397 1.00 97.69 102 VAL A C 1
ATOM 765 O O . VAL A 1 102 ? -0.891 -2.630 13.020 1.00 97.69 102 VAL A O 1
ATOM 768 N N . VAL A 1 103 ? 1.360 -2.662 12.836 1.00 97.62 103 VAL A N 1
ATOM 769 C CA . VAL A 1 103 ? 1.436 -3.548 11.670 1.00 97.62 103 VAL A CA 1
ATOM 770 C C . VAL A 1 103 ? 2.333 -4.735 11.989 1.00 97.62 103 VAL A C 1
ATOM 772 O O . VAL A 1 103 ? 3.548 -4.590 12.074 1.00 97.62 103 VAL A O 1
ATOM 775 N N . GLY A 1 104 ? 1.726 -5.913 12.122 1.00 96.00 104 GLY A N 1
ATOM 776 C CA . GLY A 1 104 ? 2.429 -7.177 12.327 1.00 96.00 104 GLY A CA 1
ATOM 777 C C . GLY A 1 104 ? 3.181 -7.672 11.079 1.00 96.00 104 GLY A C 1
ATOM 778 O O . GLY A 1 104 ? 3.073 -7.074 10.000 1.00 96.00 104 GLY A O 1
ATOM 779 N N . PRO A 1 105 ? 3.913 -8.791 11.186 1.00 93.44 105 PRO A N 1
ATOM 780 C CA . PRO A 1 105 ? 4.705 -9.355 10.099 1.00 93.44 105 PRO A CA 1
ATOM 781 C C . PRO A 1 105 ? 3.814 -9.933 8.994 1.00 93.44 105 PRO A C 1
ATOM 783 O O . PRO A 1 105 ? 2.672 -10.336 9.227 1.00 93.44 105 PRO A O 1
ATOM 786 N N . GLY A 1 106 ? 4.344 -10.022 7.771 1.00 93.56 106 GLY A N 1
ATOM 787 C CA . GLY A 1 106 ? 3.618 -10.626 6.651 1.00 93.56 106 GLY A CA 1
ATOM 788 C C . GLY A 1 106 ? 2.395 -9.817 6.212 1.00 93.56 106 GLY A C 1
ATOM 789 O O . GLY A 1 106 ? 1.436 -10.387 5.700 1.00 93.56 106 GLY A O 1
ATOM 790 N N . ASN A 1 107 ? 2.416 -8.504 6.440 1.00 96.88 107 ASN A N 1
ATOM 791 C CA . ASN A 1 107 ? 1.381 -7.574 6.006 1.00 96.88 107 ASN A CA 1
ATOM 792 C C . ASN A 1 107 ? 1.842 -6.721 4.837 1.00 96.88 107 ASN A C 1
ATOM 794 O O . ASN A 1 107 ? 3.011 -6.347 4.748 1.00 96.88 107 ASN A O 1
ATOM 798 N N . VAL A 1 108 ? 0.894 -6.345 3.986 1.00 97.38 108 VAL A N 1
ATOM 799 C CA . VAL A 1 108 ? 1.118 -5.431 2.870 1.00 97.38 108 VAL A CA 1
ATOM 800 C C . VAL A 1 108 ? 0.108 -4.294 2.942 1.00 97.38 108 VAL A C 1
ATOM 802 O O . VAL A 1 108 ? -1.099 -4.518 2.873 1.00 97.38 108 VAL A O 1
ATOM 805 N N . ILE A 1 109 ? 0.594 -3.060 3.053 1.00 98.12 109 ILE A N 1
ATOM 806 C CA . ILE A 1 109 ? -0.227 -1.848 3.086 1.00 98.12 109 ILE A CA 1
ATOM 807 C C . ILE A 1 109 ? 0.214 -0.945 1.940 1.00 98.12 109 ILE A C 1
ATOM 809 O O . ILE A 1 109 ? 1.350 -0.469 1.919 1.00 98.12 109 ILE A O 1
ATOM 813 N N . GLN A 1 110 ? -0.676 -0.711 0.975 1.00 97.62 110 GLN A N 1
ATOM 814 C CA . GLN A 1 110 ? -0.331 0.008 -0.251 1.00 97.62 110 GLN A CA 1
ATOM 815 C C . GLN A 1 110 ? -1.373 1.044 -0.645 1.00 97.62 110 GLN A C 1
ATOM 817 O O . GLN A 1 110 ? -2.552 0.723 -0.759 1.00 97.62 110 GLN A O 1
ATOM 822 N N . HIS A 1 111 ? -0.949 2.263 -0.976 1.00 97.88 111 HIS A N 1
ATOM 823 C CA . HIS A 1 111 ? -1.869 3.323 -1.414 1.00 97.88 111 HIS A CA 1
ATOM 824 C C . HIS A 1 111 ? -2.947 3.648 -0.365 1.00 97.88 111 HIS A C 1
ATOM 826 O O . HIS A 1 111 ? -4.117 3.837 -0.708 1.00 97.88 111 HIS A O 1
ATOM 832 N N . CYS A 1 112 ? -2.567 3.672 0.914 1.00 98.25 112 CYS A N 1
ATOM 833 C CA . CYS A 1 112 ? -3.481 3.915 2.026 1.00 98.25 112 CYS A CA 1
ATOM 834 C C . CYS A 1 112 ? -3.166 5.225 2.755 1.00 98.25 112 CYS A C 1
ATOM 836 O O . CYS A 1 112 ? -2.013 5.613 2.901 1.00 98.25 112 CYS A O 1
ATOM 838 N N . CYS A 1 113 ? -4.198 5.871 3.283 1.00 98.19 113 CYS A N 1
ATOM 839 C CA . CYS A 1 113 ? -4.089 6.920 4.288 1.00 98.19 113 CYS A CA 1
ATOM 840 C C . CYS A 1 113 ? -4.790 6.413 5.551 1.00 98.19 113 CYS A C 1
ATOM 842 O O . CYS A 1 113 ? -6.018 6.359 5.587 1.00 98.19 113 CYS A O 1
ATOM 844 N N . LEU A 1 114 ? -4.022 5.936 6.530 1.00 98.06 114 LEU A N 1
ATOM 845 C CA . LEU A 1 114 ? -4.542 5.304 7.737 1.00 98.06 114 LEU A CA 1
ATOM 846 C C . LEU A 1 114 ? -4.323 6.187 8.958 1.00 98.06 114 LEU A C 1
ATOM 848 O O . LEU A 1 114 ? -3.228 6.705 9.159 1.00 98.06 114 LEU A O 1
ATOM 852 N N . GLN A 1 115 ? -5.354 6.289 9.794 1.00 98.00 115 GLN A N 1
ATOM 853 C CA . GLN A 1 115 ? -5.298 7.031 11.047 1.00 98.00 115 GLN A CA 1
ATOM 854 C C . GLN A 1 115 ? -5.608 6.118 12.235 1.00 98.00 115 GLN A C 1
ATOM 856 O O . GLN A 1 115 ? -6.710 5.569 12.350 1.00 98.00 115 GLN A O 1
ATOM 861 N N . GLY A 1 116 ? -4.641 5.997 13.141 1.00 96.06 116 GLY A N 1
ATOM 862 C CA . GLY A 1 116 ? -4.741 5.209 14.361 1.00 96.06 116 GLY A CA 1
ATOM 863 C C . GLY A 1 116 ? -5.857 5.668 15.319 1.00 96.06 116 GLY A C 1
ATOM 864 O O . GLY A 1 116 ? -6.473 6.724 15.118 1.00 96.06 116 GLY A O 1
ATOM 865 N N . PRO A 1 117 ? -6.151 4.876 16.367 1.00 96.25 117 PRO A N 1
ATOM 866 C CA . PRO A 1 117 ? -5.534 3.581 16.662 1.00 96.25 117 PRO A CA 1
ATOM 867 C C . PRO A 1 117 ? -6.028 2.460 15.728 1.00 96.25 117 PRO A C 1
ATOM 869 O O . PRO A 1 117 ? -7.233 2.329 15.516 1.00 96.25 117 PRO A O 1
ATOM 872 N N . LEU A 1 118 ? -5.112 1.648 15.189 1.00 97.12 118 LEU A N 1
ATOM 873 C CA . LEU A 1 118 ? -5.401 0.467 14.361 1.00 97.12 118 LEU A CA 1
ATOM 874 C C . LEU A 1 118 ? -4.439 -0.674 14.705 1.00 97.12 118 LEU A C 1
ATOM 876 O O . LEU A 1 118 ? -3.248 -0.434 14.882 1.00 97.12 118 LEU A O 1
ATOM 880 N N . HIS A 1 119 ? -4.952 -1.906 14.744 1.00 96.44 119 HIS A N 1
ATOM 881 C CA . HIS A 1 119 ? -4.152 -3.116 14.943 1.00 96.44 119 HIS A CA 1
ATOM 882 C C . HIS A 1 119 ? -4.338 -4.056 13.753 1.00 96.44 119 HIS A C 1
ATOM 884 O O . HIS A 1 119 ? -5.417 -4.615 13.545 1.00 96.44 119 HIS A O 1
ATOM 890 N N . ILE A 1 120 ? -3.278 -4.197 12.962 1.00 97.38 120 ILE A N 1
ATOM 891 C CA . ILE A 1 120 ? -3.221 -5.052 11.782 1.00 97.38 120 ILE A CA 1
ATOM 892 C C . ILE A 1 120 ? -2.313 -6.232 12.133 1.00 97.38 120 ILE A C 1
ATOM 894 O O . ILE A 1 120 ? -1.090 -6.100 12.135 1.00 97.38 120 ILE A O 1
ATOM 898 N N . HIS A 1 121 ? -2.910 -7.377 12.461 1.00 95.56 121 HIS A N 1
ATOM 899 C CA . HIS A 1 121 ? -2.193 -8.634 12.696 1.00 95.56 121 HIS A CA 1
ATOM 900 C C . HIS A 1 121 ? -1.707 -9.216 11.365 1.00 95.56 121 HIS A C 1
ATOM 902 O O . HIS A 1 121 ? -1.831 -8.575 10.331 1.00 95.56 121 HIS A O 1
ATOM 908 N N . SER A 1 122 ? -1.129 -10.412 11.364 1.00 94.31 122 SER A N 1
ATOM 909 C CA . SER A 1 122 ? -0.501 -10.996 10.176 1.00 94.31 122 SER A CA 1
ATOM 910 C C . SER A 1 122 ? -1.471 -11.326 9.033 1.00 94.31 122 SER A C 1
ATOM 912 O O . SER A 1 122 ? -2.658 -11.576 9.251 1.00 94.31 122 SER A O 1
ATOM 914 N N . GLY A 1 123 ? -0.925 -11.421 7.817 1.00 94.44 123 GLY A N 1
ATOM 915 C CA . GLY A 1 123 ? -1.620 -11.990 6.660 1.00 94.44 123 GLY A CA 1
ATOM 916 C C . GLY A 1 123 ? -2.580 -11.035 5.955 1.00 94.44 123 GLY A C 1
ATOM 917 O O . GLY A 1 123 ? -3.384 -11.476 5.135 1.00 94.44 123 GLY A O 1
ATOM 918 N N . CYS A 1 124 ? -2.510 -9.735 6.243 1.00 96.94 124 CYS A N 1
ATOM 919 C CA . CYS A 1 124 ? -3.393 -8.744 5.647 1.00 96.94 124 CYS A CA 1
ATOM 920 C C . CYS A 1 124 ? -2.803 -8.102 4.382 1.00 96.94 124 CYS A C 1
ATOM 922 O O . CYS A 1 124 ? -1.613 -7.781 4.310 1.00 96.94 124 CYS A O 1
ATOM 924 N N . LEU A 1 125 ? -3.675 -7.817 3.412 1.00 97.12 125 LEU A N 1
ATOM 925 C CA . LEU A 1 125 ? -3.394 -6.927 2.281 1.00 97.12 125 LEU A CA 1
ATOM 926 C C . LEU A 1 125 ? -4.403 -5.782 2.285 1.00 97.12 125 LEU A C 1
ATOM 928 O O . LEU A 1 125 ? -5.575 -5.981 1.971 1.00 97.12 125 LEU A O 1
ATOM 932 N N . LEU A 1 126 ? -3.947 -4.577 2.608 1.00 97.75 126 LEU A N 1
ATOM 933 C CA . LEU A 1 126 ? -4.779 -3.380 2.633 1.00 97.75 126 LEU A CA 1
ATOM 934 C C . LEU A 1 126 ? -4.374 -2.448 1.497 1.00 97.75 126 LEU A C 1
ATOM 936 O O . LEU A 1 126 ? -3.221 -2.022 1.422 1.00 97.75 126 LEU A O 1
ATOM 940 N N . THR A 1 127 ? -5.324 -2.085 0.636 1.00 97.56 127 THR A N 1
ATOM 941 C CA . THR A 1 127 ? -5.067 -1.108 -0.422 1.00 97.56 127 THR A CA 1
ATOM 942 C C . THR A 1 127 ? -6.192 -0.108 -0.625 1.00 97.56 127 THR A C 1
ATOM 944 O O . THR A 1 127 ? -7.366 -0.438 -0.476 1.00 97.56 127 THR A O 1
ATOM 947 N N . GLY A 1 128 ? -5.853 1.140 -0.952 1.00 97.38 128 GLY A N 1
ATOM 948 C CA . GLY A 1 128 ? -6.838 2.174 -1.283 1.00 97.38 128 GLY A CA 1
ATOM 949 C C . GLY A 1 128 ? -7.708 2.626 -0.103 1.00 97.38 128 GLY A C 1
ATOM 950 O O . GLY A 1 128 ? -8.801 3.170 -0.303 1.00 97.38 128 GLY A O 1
ATOM 951 N N . LEU A 1 129 ? -7.273 2.386 1.135 1.00 97.38 129 LEU A N 1
ATOM 952 C CA . LEU A 1 129 ? -7.986 2.805 2.342 1.00 97.38 129 LEU A CA 1
ATOM 953 C C . LEU A 1 129 ? -7.672 4.265 2.684 1.00 97.38 129 LEU A C 1
ATOM 955 O O . LEU A 1 129 ? -6.617 4.782 2.340 1.00 97.38 129 LEU A O 1
ATOM 959 N N . ASP A 1 130 ? -8.613 4.953 3.319 1.00 95.88 130 ASP A N 1
ATOM 960 C CA . ASP A 1 130 ? -8.465 6.354 3.731 1.00 95.88 130 ASP A CA 1
ATOM 961 C C . ASP A 1 130 ? -8.834 6.548 5.208 1.00 95.88 130 ASP A C 1
ATOM 963 O O . ASP A 1 130 ? -9.216 5.605 5.907 1.00 95.88 130 ASP A O 1
ATOM 967 N N . VAL A 1 131 ? -8.741 7.790 5.682 1.00 96.06 131 VAL A N 1
ATOM 968 C CA . VAL A 1 131 ? -9.056 8.165 7.066 1.00 96.06 131 VAL A CA 1
ATOM 969 C C . VAL A 1 131 ? -10.474 7.735 7.459 1.00 96.06 131 VAL A C 1
ATOM 971 O O . VAL A 1 131 ? -10.684 7.205 8.548 1.00 96.06 131 VAL A O 1
ATOM 974 N N . ALA A 1 132 ? -11.450 7.869 6.553 1.00 94.75 132 ALA A N 1
ATOM 975 C CA . ALA A 1 132 ? -12.817 7.409 6.800 1.00 94.75 132 ALA A CA 1
ATOM 976 C C . ALA A 1 132 ? -12.885 5.879 6.950 1.00 94.75 132 ALA A C 1
ATOM 978 O O . ALA A 1 132 ? -13.562 5.369 7.841 1.00 94.75 132 ALA A O 1
ATOM 979 N N . SER A 1 133 ? -12.131 5.151 6.121 1.00 95.12 133 SER A N 1
ATOM 980 C CA . SER A 1 133 ? -11.981 3.694 6.227 1.00 95.12 133 SER A CA 1
ATOM 981 C C . SER A 1 133 ? -11.338 3.305 7.565 1.00 95.12 133 SER A C 1
ATOM 983 O O . SER A 1 133 ? -11.763 2.344 8.193 1.00 95.12 133 SER A O 1
ATOM 985 N N . SER A 1 134 ? -10.366 4.086 8.043 1.00 96.00 134 SER A N 1
ATOM 986 C CA . SER A 1 134 ? -9.686 3.850 9.325 1.00 96.00 134 SER A CA 1
ATOM 987 C C . SER A 1 134 ? -10.661 3.872 10.493 1.00 96.00 134 SER A C 1
ATOM 989 O O . SER A 1 134 ? -10.652 2.956 11.307 1.00 96.00 134 SER A O 1
ATOM 991 N N . ALA A 1 135 ? -11.556 4.865 10.538 1.00 94.75 135 ALA A N 1
ATOM 992 C CA . ALA A 1 135 ? -12.575 4.968 11.580 1.00 94.75 135 ALA A CA 1
ATOM 993 C C . ALA A 1 135 ? -13.469 3.716 11.651 1.00 94.75 135 ALA A C 1
ATOM 995 O O . ALA A 1 135 ? -13.760 3.240 12.746 1.00 94.75 135 ALA A O 1
ATOM 996 N N . ALA A 1 136 ? -13.847 3.153 10.498 1.00 93.50 136 ALA A N 1
ATOM 997 C CA . ALA A 1 136 ? -14.638 1.924 10.428 1.00 93.50 136 ALA A CA 1
ATOM 998 C C . ALA A 1 136 ? -13.858 0.675 10.882 1.00 93.50 136 ALA A C 1
ATOM 1000 O O . ALA A 1 136 ? -14.450 -0.282 11.376 1.00 93.50 136 ALA A O 1
ATOM 1001 N N . LEU A 1 137 ? -12.531 0.676 10.738 1.00 94.88 137 LEU A N 1
ATOM 1002 C CA . LEU A 1 137 ? -11.677 -0.467 11.070 1.00 94.88 137 LEU A CA 1
ATOM 1003 C C . LEU A 1 137 ? -11.209 -0.483 12.533 1.00 94.88 137 LEU A C 1
ATOM 1005 O O . LEU A 1 137 ? -10.805 -1.538 13.006 1.00 94.88 137 LEU A O 1
ATOM 1009 N N . ARG A 1 138 ? -11.311 0.627 13.282 1.00 93.12 138 ARG A N 1
ATOM 1010 C CA . ARG A 1 138 ? -10.805 0.722 14.672 1.00 93.12 138 ARG A CA 1
ATOM 1011 C C . ARG A 1 138 ? -11.360 -0.333 15.628 1.00 93.12 138 ARG A C 1
ATOM 1013 O O . ARG A 1 138 ? -10.671 -0.722 16.564 1.00 93.12 138 ARG A O 1
ATOM 1020 N N . SER A 1 139 ? -12.600 -0.770 15.422 1.00 89.88 139 SER A N 1
ATOM 1021 C CA . SER A 1 139 ? -13.263 -1.772 16.266 1.00 89.88 139 SER A CA 1
ATOM 1022 C C . SER A 1 139 ? -13.035 -3.215 15.808 1.00 89.88 139 SER A C 1
ATOM 1024 O O . SER A 1 139 ? -13.649 -4.123 16.363 1.00 89.88 139 SER A O 1
ATOM 1026 N N . HIS A 1 140 ? -12.210 -3.437 14.783 1.00 90.81 140 HIS A N 1
ATOM 1027 C CA . HIS A 1 140 ? -12.023 -4.742 14.161 1.00 90.81 140 HIS A CA 1
ATOM 1028 C C . HIS A 1 140 ? -10.589 -5.237 14.346 1.00 90.81 140 HIS A C 1
ATOM 1030 O O . HIS A 1 140 ? -9.629 -4.486 14.183 1.00 90.81 140 HIS A O 1
ATOM 1036 N N . SER A 1 141 ? -10.452 -6.528 14.651 1.00 88.44 141 SER A N 1
ATOM 1037 C CA . SER A 1 141 ? -9.165 -7.217 14.585 1.00 88.44 141 SER A CA 1
ATOM 1038 C C . SER A 1 141 ? -8.918 -7.639 13.140 1.00 88.44 141 SER A C 1
ATOM 1040 O O . SER A 1 141 ? -9.637 -8.493 12.622 1.00 88.44 141 SER A O 1
ATOM 1042 N N . LEU A 1 142 ? -7.947 -7.016 12.470 1.00 95.44 142 LEU A N 1
ATOM 1043 C CA . LEU A 1 142 ? -7.600 -7.358 11.090 1.00 95.44 142 LEU A CA 1
ATOM 1044 C C . LEU A 1 142 ? -6.555 -8.470 11.102 1.00 95.44 142 LEU A C 1
ATOM 1046 O O . LEU A 1 142 ? -5.452 -8.255 11.601 1.00 95.44 142 LEU A O 1
ATOM 1050 N N . GLN A 1 143 ? -6.917 -9.644 10.590 1.00 95.62 143 GLN A N 1
ATOM 1051 C CA . GLN A 1 143 ? -6.054 -10.818 10.484 1.00 95.62 143 GLN A CA 1
ATOM 1052 C C . GLN A 1 143 ? -6.478 -11.642 9.266 1.00 95.62 143 GLN A C 1
ATOM 1054 O O . GLN A 1 143 ? -7.669 -11.882 9.098 1.00 95.62 143 GLN A O 1
ATOM 1059 N N . ASP A 1 144 ? -5.520 -12.060 8.435 1.00 95.19 144 ASP A N 1
ATOM 1060 C CA . ASP A 1 144 ? -5.759 -12.893 7.243 1.00 95.19 144 ASP A CA 1
ATOM 1061 C C . ASP A 1 144 ? -6.829 -12.333 6.273 1.00 95.19 144 ASP A C 1
ATOM 1063 O O . ASP A 1 144 ? -7.519 -13.078 5.578 1.00 95.19 144 ASP A O 1
ATOM 1067 N N . VAL A 1 145 ? -6.953 -11.000 6.195 1.00 95.62 145 VAL A N 1
ATOM 1068 C CA . VAL A 1 145 ? -7.941 -10.305 5.351 1.00 95.62 145 VAL A CA 1
ATOM 1069 C C . VAL A 1 145 ? -7.302 -9.464 4.251 1.00 95.62 145 VAL A C 1
ATOM 1071 O O . VAL A 1 145 ? -6.339 -8.724 4.448 1.00 95.62 145 VAL A O 1
ATOM 1074 N N . VAL A 1 146 ? -7.917 -9.498 3.076 1.00 96.38 146 VAL A N 1
ATOM 1075 C CA . VAL A 1 146 ? -7.639 -8.590 1.967 1.00 96.38 146 VAL A CA 1
ATOM 1076 C C . VAL A 1 146 ? -8.754 -7.562 1.881 1.00 96.38 146 VAL A C 1
ATOM 1078 O O . VAL A 1 146 ? -9.917 -7.920 1.690 1.00 96.38 146 VAL A O 1
ATOM 1081 N N . ILE A 1 147 ? -8.395 -6.284 1.980 1.00 97.06 147 ILE A N 1
ATOM 1082 C CA . ILE A 1 147 ? -9.319 -5.160 1.827 1.00 97.06 147 ILE A CA 1
ATOM 1083 C C . ILE A 1 147 ? -8.801 -4.242 0.729 1.00 97.06 147 ILE A C 1
ATOM 1085 O O . ILE A 1 147 ? -7.701 -3.698 0.830 1.00 97.06 147 ILE A O 1
ATOM 1089 N N . GLN A 1 148 ? -9.611 -4.027 -0.305 1.00 96.44 148 GLN A N 1
ATOM 1090 C CA . GLN A 1 148 ? -9.265 -3.121 -1.399 1.00 96.44 148 GLN A CA 1
ATOM 1091 C C . GLN A 1 148 ? -10.342 -2.055 -1.564 1.00 96.44 148 GLN A C 1
ATOM 1093 O O . GLN A 1 148 ? -11.513 -2.361 -1.773 1.00 96.44 148 GLN A O 1
ATOM 1098 N N . GLY A 1 149 ? -9.947 -0.791 -1.447 1.00 96.81 149 GLY A N 1
ATOM 1099 C CA . GLY A 1 149 ? -10.786 0.371 -1.689 1.00 96.81 149 GLY A CA 1
ATOM 1100 C C . GLY A 1 149 ? -10.642 0.872 -3.123 1.00 96.81 149 GLY A C 1
ATOM 1101 O O . GLY A 1 149 ? -9.547 1.190 -3.583 1.00 96.81 149 GLY A O 1
ATOM 1102 N N . HIS A 1 150 ? -11.766 1.019 -3.815 1.00 94.31 150 HIS A N 1
ATOM 1103 C CA . HIS A 1 150 ? -11.841 1.490 -5.192 1.00 94.31 150 HIS A CA 1
ATOM 1104 C C . HIS A 1 150 ? -12.666 2.767 -5.267 1.00 94.31 150 HIS A C 1
ATOM 1106 O O . HIS A 1 150 ? -13.833 2.797 -4.874 1.00 94.31 150 HIS A O 1
ATOM 1112 N N . ARG A 1 151 ? -12.085 3.829 -5.826 1.00 91.69 151 ARG A N 1
ATOM 1113 C CA . ARG A 1 151 ? -12.841 5.035 -6.163 1.00 91.69 151 ARG A CA 1
ATOM 1114 C C . ARG A 1 151 ? -13.443 4.866 -7.552 1.00 91.69 151 ARG A C 1
ATOM 1116 O O . ARG A 1 151 ? -12.717 4.813 -8.541 1.00 91.69 151 ARG A O 1
ATOM 1123 N N . ILE A 1 152 ? -14.767 4.785 -7.624 1.00 93.44 152 ILE A N 1
ATOM 1124 C CA . ILE A 1 152 ? -15.503 4.550 -8.867 1.00 93.44 152 ILE A CA 1
ATOM 1125 C C . ILE A 1 152 ? -16.339 5.787 -9.185 1.00 93.44 152 ILE A C 1
ATOM 1127 O O . ILE A 1 152 ? -16.982 6.371 -8.312 1.00 93.44 152 ILE A O 1
ATOM 1131 N N . ARG A 1 153 ? -16.339 6.189 -10.458 1.00 93.38 153 ARG A N 1
ATOM 1132 C CA . ARG A 1 153 ? -17.228 7.230 -10.977 1.00 93.38 153 ARG A CA 1
ATOM 1133 C C . ARG A 1 153 ? -18.163 6.634 -12.023 1.00 93.38 153 ARG A C 1
ATOM 1135 O O . ARG A 1 153 ? -17.725 6.287 -13.117 1.00 93.38 153 ARG A O 1
ATOM 1142 N N . LEU A 1 154 ? -19.446 6.549 -11.691 1.00 90.19 154 LEU A N 1
ATOM 1143 C CA . LEU A 1 154 ? -20.517 6.077 -12.564 1.00 90.19 154 LEU A CA 1
ATOM 1144 C C . LEU A 1 154 ? -21.401 7.264 -12.958 1.00 90.19 154 LEU A C 1
ATOM 1146 O O . LEU A 1 154 ? -22.277 7.685 -12.207 1.00 90.19 154 LEU A O 1
ATOM 1150 N N . ARG A 1 155 ? -21.169 7.818 -14.154 1.00 90.69 155 ARG A N 1
ATOM 1151 C CA . ARG A 1 155 ? -21.835 9.040 -14.649 1.00 90.69 155 ARG A CA 1
ATOM 1152 C C . ARG A 1 155 ? -21.688 10.207 -13.656 1.00 90.69 155 ARG A C 1
ATOM 1154 O O . ARG A 1 155 ? -20.600 10.763 -13.543 1.00 90.69 155 ARG A O 1
ATOM 1161 N N . HIS A 1 156 ? -22.768 10.568 -12.964 1.00 91.44 156 HIS A N 1
ATOM 1162 C CA . HIS A 1 156 ? -22.828 11.654 -11.983 1.00 91.44 156 HIS A CA 1
ATOM 1163 C C . HIS A 1 156 ? -22.552 11.186 -10.545 1.00 91.44 156 HIS A C 1
ATOM 1165 O O . HIS A 1 156 ? -22.429 12.017 -9.651 1.00 91.44 156 HIS A O 1
ATOM 1171 N N . LEU A 1 157 ? -22.429 9.877 -10.309 1.00 89.88 157 LEU A N 1
ATOM 1172 C CA . LEU A 1 157 ? -22.149 9.313 -8.992 1.00 89.88 157 LEU A CA 1
ATOM 1173 C C . LEU A 1 157 ? -20.649 9.058 -8.839 1.00 89.88 157 LEU A C 1
ATOM 1175 O O . LEU A 1 157 ? -20.038 8.380 -9.664 1.00 89.88 157 LEU A O 1
ATOM 1179 N N . SER A 1 158 ? -20.061 9.584 -7.769 1.00 91.94 158 SER A N 1
ATOM 1180 C CA . SER A 1 158 ? -18.714 9.235 -7.316 1.00 91.94 158 SER A CA 1
ATOM 1181 C C . SER A 1 158 ? -18.850 8.518 -5.983 1.00 91.94 158 SER A C 1
ATOM 1183 O O . SER A 1 158 ? -19.327 9.113 -5.021 1.00 91.94 158 SER A O 1
ATOM 1185 N N . CYS A 1 159 ? -18.421 7.263 -5.913 1.00 91.31 159 CYS A N 1
ATOM 1186 C CA . CYS A 1 159 ? -18.468 6.478 -4.686 1.00 91.31 159 CYS A CA 1
ATOM 1187 C C . CYS A 1 159 ? -17.150 5.743 -4.442 1.00 91.31 159 CYS A C 1
ATOM 1189 O O . CYS A 1 159 ? -16.296 5.618 -5.326 1.00 91.31 159 CYS A O 1
ATOM 1191 N N . LYS A 1 160 ? -16.990 5.278 -3.205 1.00 92.00 160 LYS A N 1
ATOM 1192 C CA . LYS A 1 160 ? -15.927 4.364 -2.817 1.00 92.00 160 LYS A CA 1
ATOM 1193 C C . LYS A 1 160 ? -16.554 3.000 -2.566 1.00 92.00 160 LYS A C 1
ATOM 1195 O O . LYS A 1 160 ? -17.509 2.901 -1.801 1.00 92.00 160 LYS A O 1
ATOM 1200 N N . VAL A 1 161 ? -16.051 1.984 -3.250 1.00 94.75 161 VAL A N 1
ATOM 1201 C CA . VAL A 1 161 ? -16.481 0.591 -3.104 1.00 94.75 161 VAL A CA 1
ATOM 1202 C C . VAL A 1 161 ? -15.327 -0.189 -2.507 1.00 94.75 161 VAL A C 1
ATOM 1204 O O . VAL A 1 161 ? -14.172 0.109 -2.801 1.00 94.75 161 VAL A O 1
ATOM 1207 N N . PHE A 1 162 ? -15.639 -1.171 -1.674 1.00 95.81 162 PHE A N 1
ATOM 1208 C CA . PHE A 1 162 ? -14.640 -2.015 -1.043 1.00 95.81 162 PHE A CA 1
ATOM 1209 C C . PHE A 1 162 ? -14.860 -3.466 -1.444 1.00 95.81 162 PHE A C 1
ATOM 1211 O O . PHE A 1 162 ? -16.001 -3.924 -1.503 1.00 95.81 162 PHE A O 1
ATOM 1218 N N . THR A 1 163 ? -13.775 -4.185 -1.698 1.00 95.31 163 THR A N 1
ATOM 1219 C CA . THR A 1 163 ? -13.778 -5.647 -1.737 1.00 95.31 163 THR A CA 1
ATOM 1220 C C . THR A 1 163 ? -13.122 -6.164 -0.468 1.00 95.31 163 THR A C 1
ATOM 1222 O O . THR A 1 163 ? -12.072 -5.662 -0.065 1.00 95.31 163 THR A O 1
ATOM 1225 N N . LEU A 1 164 ? -13.751 -7.161 0.147 1.00 94.38 164 LEU A N 1
ATOM 1226 C CA . LEU A 1 164 ? -13.259 -7.865 1.323 1.00 94.38 164 LEU A CA 1
ATOM 1227 C C . LEU A 1 164 ? -13.197 -9.354 0.987 1.00 94.38 164 LEU A C 1
ATOM 1229 O O . LEU A 1 164 ? -14.179 -9.911 0.495 1.00 94.38 164 LEU A O 1
ATOM 1233 N N . SER A 1 165 ? -12.066 -9.990 1.265 1.00 90.31 165 SER A N 1
ATOM 1234 C CA . SER A 1 165 ? -11.923 -11.446 1.200 1.00 90.31 165 SER A CA 1
ATOM 1235 C C . SER A 1 165 ? -10.961 -11.920 2.279 1.00 90.31 165 SER A C 1
ATOM 1237 O O . SER A 1 165 ? -9.905 -11.312 2.437 1.00 90.31 165 SER A O 1
ATOM 1239 N N . GLY A 1 166 ? -11.307 -12.994 2.978 1.00 78.62 166 GLY A N 1
ATOM 1240 C CA . GLY A 1 166 ? -10.564 -13.532 4.118 1.00 78.62 166 GLY A CA 1
ATOM 1241 C C . GLY A 1 166 ? -11.491 -14.377 4.965 1.00 78.62 166 GLY A C 1
ATOM 1242 O O . GLY A 1 166 ? -12.635 -13.909 5.171 1.00 78.62 166 GLY A O 1
#

pLDDT: mean 85.75, std 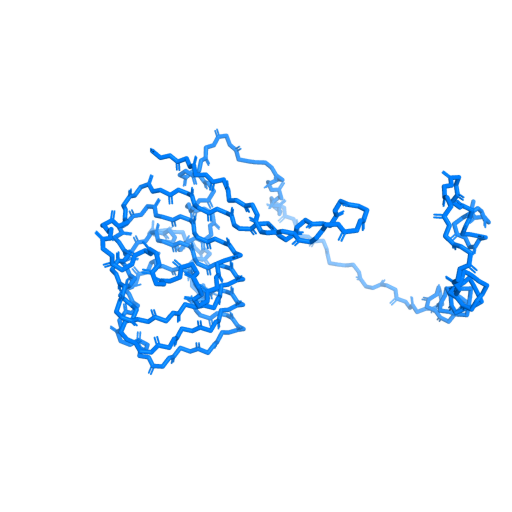14.9, range [44.84, 98.56]

Sequence (166 aa):
EEAFVAGHKTGAGAGDTQAARSARTVLWKTLRTVPLTMAYLPDGTYKYMTSSAREHICRLTPQLGDAHSRGFCQVAHSSVEEPRLLEEGCSVTNCLLEGAVVVGPGNVIQHCCLQGPLHIHSGCLLTGLDVASSAALRSHSLQDVVIQGHRIRLRHLSCKVFTLSG

InterPro domains:
  IPR011004 Trimeric LpxA-like superfamily [SSF51161] (71-128)
  IPR012887 GDP-fucose pyrophosphorylase domain [PF07959] (16-166)
  IPR052203 GHMP Kinase-Related Enzymes [PTHR32463] (19-159)

Secondary structure (DSSP, 8-state):
-HHHHHT--SS---SSHHHHHHHHHHHHHHHTTSPPP----TT-------SSHHHHHHHHSPPTT-GGGGG--SEES-EES-GGGB-TT-EEES-EEES-EEE-TT-EEES-EEESSEEE-TT-EEES--HHHHHHHTTS-B-S-EEEEEEEEETTEEEEEEEEE-

Organism: NCBI:txid1970185

Radius of gyration: 20.78 Å; chains: 1; bounding box: 42×38×54 Å